Protein AF-A0A3D3PCE9-F1 (afdb_monomer)

Secondary structure (DSSP, 8-state):
-HHHHHTTSEEEETTEEEE-HHHHHHTTPPPP---------

Foldseek 3Di:
DVVCVVVVQWDADPVGIDGDPVVCVVVVHDPPPPPPPPPDD

Mean predicted aligned error: 7.68 Å

Sequence (41 aa):
EPFLIQEGFIMRTPRGREVTAKAYTHLGKVPYPTLKGPQLF

Solvent-accessible surface area (backbone atoms only — not comparable to full-atom values): 2722 Å² total; per-residue (Å²): 120,68,62,47,44,73,73,50,30,35,46,83,51,101,90,47,78,44,77,31,71,62,34,30,60,74,69,74,42,78,78,73,78,72,73,74,68,78,84,78,124

Nearest PDB structures (foldseek):
  7pbl-assembly1_A  TM=9.444E-01  e=6.490E-03  Streptococcus thermophilus
  1in6-assembly1_A  TM=9.212E-01  e=8.646E-03  Thermotoga maritima
  1in5-assembly1_A  TM=9.698E-01  e=1.428E-02  Thermotoga maritima
  7pbl-assembly1_C  TM=9.492E-01  e=1.072E-02  Streptococcus thermophilus
  1in4-assembly1_A  TM=9.660E-01  e=1.428E-02  Thermotoga maritima

Structure (mmCIF, N/CA/C/O backbone):
data_AF-A0A3D3PCE9-F1
#
_entry.id   AF-A0A3D3PCE9-F1
#
loop_
_atom_site.group_PDB
_atom_site.id
_atom_site.type_symbol
_atom_site.label_atom_id
_atom_site.label_alt_id
_atom_site.label_comp_id
_atom_site.label_asym_id
_atom_site.label_entity_id
_atom_site.label_seq_id
_atom_site.pdbx_PDB_ins_code
_atom_site.Cartn_x
_atom_site.Cartn_y
_atom_site.Cartn_z
_atom_site.occupancy
_atom_site.B_iso_or_equiv
_atom_site.auth_seq_id
_atom_site.auth_comp_id
_atom_site.auth_asym_id
_atom_site.auth_atom_id
_atom_site.pdbx_PDB_model_num
ATOM 1 N N . GLU A 1 1 ? 13.176 2.098 -0.819 1.00 63.28 1 GLU A N 1
ATOM 2 C CA . GLU A 1 1 ? 12.208 1.821 0.266 1.00 63.28 1 GLU A CA 1
ATOM 3 C C . GLU A 1 1 ? 11.886 0.329 0.453 1.00 63.28 1 GLU A C 1
ATOM 5 O O . GLU A 1 1 ? 10.807 -0.112 0.065 1.00 63.28 1 GLU A O 1
ATOM 10 N N . PRO A 1 2 ? 12.791 -0.480 1.036 1.00 81.56 2 PRO A N 1
ATOM 11 C CA . PRO A 1 2 ? 12.473 -1.854 1.453 1.00 81.56 2 PRO A CA 1
ATOM 12 C C . PRO A 1 2 ? 11.398 -1.906 2.556 1.00 81.56 2 PRO A C 1
ATOM 14 O O . PRO A 1 2 ? 10.565 -2.808 2.547 1.00 81.56 2 PRO A O 1
ATOM 17 N N . PHE A 1 3 ? 11.354 -0.893 3.428 1.00 93.94 3 PHE A N 1
ATOM 18 C CA . PHE A 1 3 ? 10.438 -0.818 4.569 1.00 93.94 3 PHE A CA 1
ATOM 19 C C . PHE A 1 3 ? 8.955 -0.858 4.175 1.00 93.94 3 PHE A C 1
ATOM 21 O O . PHE A 1 3 ? 8.191 -1.647 4.714 1.00 93.94 3 PHE A O 1
ATOM 28 N N . LEU A 1 4 ? 8.535 -0.079 3.173 1.00 93.06 4 LEU A N 1
ATOM 29 C CA . LEU A 1 4 ? 7.127 -0.041 2.748 1.00 93.06 4 LEU A CA 1
ATOM 30 C C . LEU A 1 4 ? 6.644 -1.370 2.148 1.00 93.06 4 LEU A C 1
ATOM 32 O O . LEU A 1 4 ? 5.455 -1.679 2.198 1.00 93.06 4 LEU A O 1
ATOM 36 N N . ILE A 1 5 ? 7.559 -2.151 1.573 1.00 92.88 5 ILE A N 1
ATOM 37 C CA . ILE A 1 5 ? 7.257 -3.488 1.056 1.00 92.88 5 ILE A CA 1
ATOM 38 C C . ILE A 1 5 ? 7.192 -4.487 2.218 1.00 92.88 5 ILE A C 1
ATOM 40 O O . ILE A 1 5 ? 6.273 -5.299 2.260 1.00 92.88 5 ILE A O 1
ATOM 44 N N . GLN A 1 6 ? 8.117 -4.395 3.180 1.00 93.62 6 GLN A N 1
ATOM 45 C CA . GLN A 1 6 ? 8.128 -5.230 4.389 1.00 93.62 6 GLN A CA 1
ATOM 46 C C . GLN A 1 6 ? 6.875 -5.023 5.249 1.00 93.62 6 GLN A C 1
ATOM 48 O O . GLN A 1 6 ? 6.261 -5.990 5.684 1.00 93.62 6 GLN A O 1
ATOM 53 N N . GLU A 1 7 ? 6.437 -3.777 5.409 1.00 95.38 7 GLU A N 1
ATOM 54 C CA . GLU A 1 7 ? 5.205 -3.426 6.120 1.00 95.38 7 GLU A CA 1
ATOM 55 C C . GLU A 1 7 ? 3.927 -3.777 5.341 1.00 95.38 7 GLU A C 1
ATOM 57 O O . GLU A 1 7 ? 2.818 -3.634 5.859 1.00 95.38 7 GLU A O 1
ATOM 62 N N . GLY A 1 8 ? 4.034 -4.218 4.084 1.00 94.19 8 GLY A N 1
ATOM 63 C CA . GLY A 1 8 ? 2.876 -4.544 3.251 1.00 94.19 8 GLY A CA 1
ATOM 64 C C . GLY A 1 8 ? 2.066 -3.321 2.811 1.00 94.19 8 GLY A C 1
ATOM 65 O O . GLY A 1 8 ? 0.882 -3.447 2.502 1.00 94.19 8 GLY A O 1
ATOM 66 N N . PHE A 1 9 ? 2.677 -2.135 2.781 1.00 95.31 9 PHE A N 1
ATOM 67 C CA . PHE A 1 9 ? 2.075 -0.912 2.239 1.00 95.31 9 PHE A CA 1
ATOM 68 C C . PHE A 1 9 ? 2.187 -0.828 0.709 1.00 95.31 9 PHE A C 1
ATOM 70 O O . PHE A 1 9 ? 1.347 -0.211 0.053 1.00 95.31 9 PHE A O 1
ATOM 77 N N . ILE A 1 10 ? 3.207 -1.465 0.132 1.00 95.19 10 ILE A N 1
ATOM 78 C CA . ILE A 1 10 ? 3.449 -1.518 -1.312 1.00 95.19 10 ILE A CA 1
ATOM 79 C C . ILE A 1 10 ? 3.680 -2.967 -1.739 1.00 95.19 10 ILE A C 1
ATOM 81 O O . ILE A 1 10 ? 4.426 -3.698 -1.093 1.00 95.19 10 ILE A O 1
ATOM 85 N N . MET A 1 11 ? 3.104 -3.353 -2.876 1.00 94.12 11 MET A N 1
ATOM 86 C CA . MET A 1 11 ? 3.358 -4.636 -3.530 1.00 94.12 11 MET A CA 1
ATOM 87 C C . MET A 1 11 ? 3.979 -4.451 -4.916 1.00 94.12 11 MET A C 1
ATOM 89 O O . 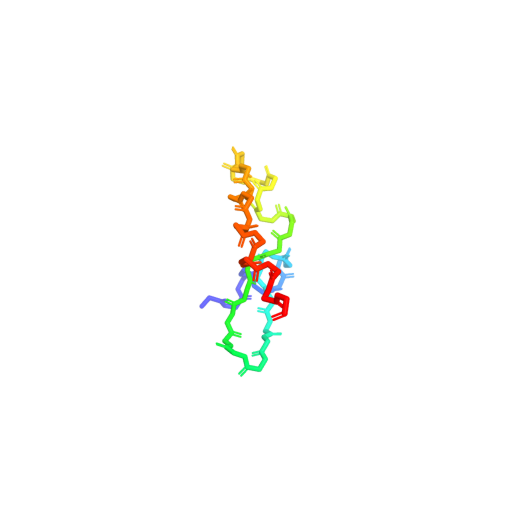MET A 1 11 ? 3.853 -3.399 -5.548 1.00 94.12 11 MET A O 1
ATOM 93 N N . ARG A 1 12 ? 4.679 -5.484 -5.391 1.00 94.00 12 ARG A N 1
ATOM 94 C CA . ARG A 1 12 ? 5.242 -5.520 -6.745 1.00 94.00 12 ARG A CA 1
ATOM 95 C C . ARG A 1 12 ? 4.215 -6.094 -7.714 1.00 94.00 12 ARG A C 1
ATOM 97 O O . ARG A 1 12 ? 3.611 -7.120 -7.419 1.00 94.00 12 ARG A O 1
ATOM 104 N N . THR A 1 13 ? 4.077 -5.476 -8.878 1.00 92.81 13 THR A N 1
ATOM 105 C CA . THR A 1 13 ? 3.265 -5.978 -9.990 1.00 92.81 13 THR A CA 1
ATOM 106 C C . THR A 1 13 ? 4.085 -5.955 -11.282 1.00 92.81 13 THR A C 1
ATOM 108 O O . THR A 1 13 ? 5.098 -5.254 -11.351 1.00 92.81 13 THR A O 1
ATOM 111 N N . PRO A 1 14 ? 3.671 -6.674 -12.342 1.00 94.94 14 PRO A N 1
ATOM 112 C CA . PRO A 1 14 ? 4.357 -6.616 -13.638 1.00 94.94 14 PRO A CA 1
ATOM 113 C C . PRO A 1 14 ? 4.448 -5.202 -14.234 1.00 94.94 14 PRO A C 1
ATOM 115 O O . PRO A 1 14 ? 5.310 -4.938 -15.064 1.00 94.94 14 PRO A O 1
ATOM 118 N N . ARG A 1 15 ? 3.571 -4.284 -13.802 1.00 92.44 15 ARG A N 1
ATOM 119 C CA . ARG A 1 15 ? 3.521 -2.885 -14.252 1.00 92.44 15 ARG A CA 1
ATOM 120 C C . ARG A 1 15 ? 4.278 -1.918 -13.334 1.00 92.44 15 ARG A C 1
ATOM 122 O O . ARG A 1 15 ? 4.327 -0.729 -13.628 1.00 92.44 15 ARG A O 1
ATOM 129 N N . GLY A 1 16 ? 4.857 -2.402 -12.231 1.00 92.25 16 GLY A N 1
ATOM 130 C CA . GLY A 1 16 ? 5.638 -1.591 -11.300 1.00 92.25 16 GLY A CA 1
ATOM 131 C C . GLY A 1 16 ? 5.317 -1.872 -9.834 1.00 92.25 16 GLY A C 1
ATOM 132 O O . GLY A 1 16 ? 5.408 -3.003 -9.357 1.00 92.25 16 GLY A O 1
ATOM 133 N N . ARG A 1 17 ? 5.018 -0.813 -9.081 1.00 93.75 17 ARG A N 1
ATOM 134 C CA . ARG A 1 17 ? 4.660 -0.887 -7.661 1.00 93.75 17 ARG A CA 1
ATOM 135 C C . ARG A 1 17 ? 3.245 -0.370 -7.484 1.00 93.75 17 ARG A C 1
ATOM 137 O O . ARG A 1 17 ? 2.932 0.712 -7.968 1.00 93.75 17 ARG A O 1
ATOM 144 N N . GLU A 1 18 ? 2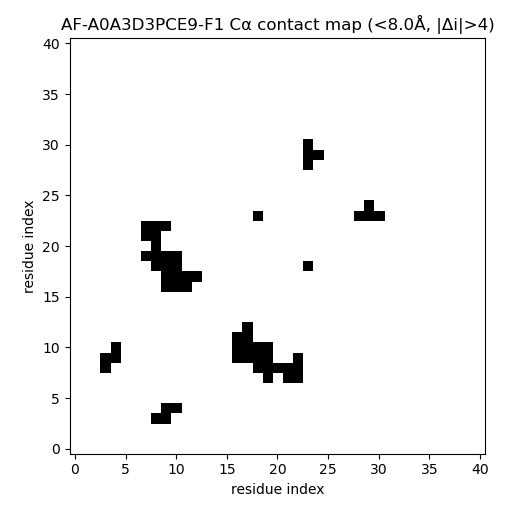.429 -1.125 -6.766 1.00 92.88 18 GLU A N 1
ATOM 145 C CA . GLU A 1 18 ? 1.057 -0.743 -6.446 1.00 92.88 18 GLU A CA 1
ATOM 146 C 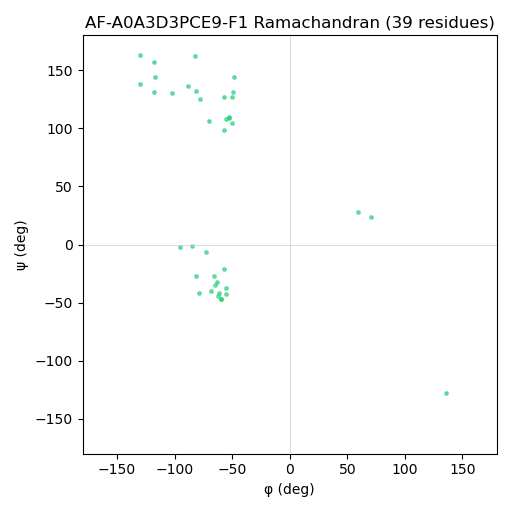C . GLU A 1 18 ? 0.890 -0.588 -4.933 1.00 92.88 18 GLU A C 1
ATOM 148 O O . GLU A 1 18 ? 1.515 -1.294 -4.136 1.00 92.88 18 GLU A O 1
ATOM 153 N N . VAL A 1 19 ? 0.068 0.385 -4.545 1.00 93.38 19 VAL A N 1
ATOM 154 C CA . VAL A 1 19 ? -0.251 0.698 -3.149 1.00 93.38 19 VAL A CA 1
ATOM 155 C C . VAL A 1 19 ? -1.322 -0.276 -2.663 1.00 93.38 19 VAL A C 1
ATOM 157 O O . VAL A 1 19 ? -2.316 -0.503 -3.350 1.00 93.38 19 VAL A O 1
ATOM 160 N N . THR A 1 20 ? -1.129 -0.868 -1.487 1.00 93.25 20 THR A N 1
ATOM 161 C CA . THR A 1 20 ? -2.091 -1.825 -0.926 1.00 93.25 20 T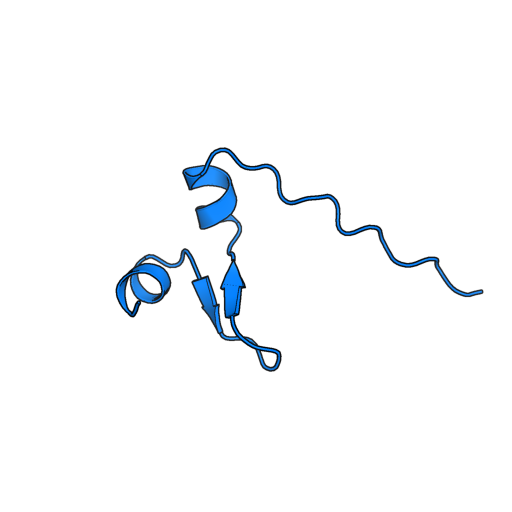HR A CA 1
ATOM 162 C C . THR A 1 20 ? -3.249 -1.111 -0.227 1.00 93.25 20 THR A C 1
ATOM 164 O O . THR A 1 20 ? -3.139 0.045 0.184 1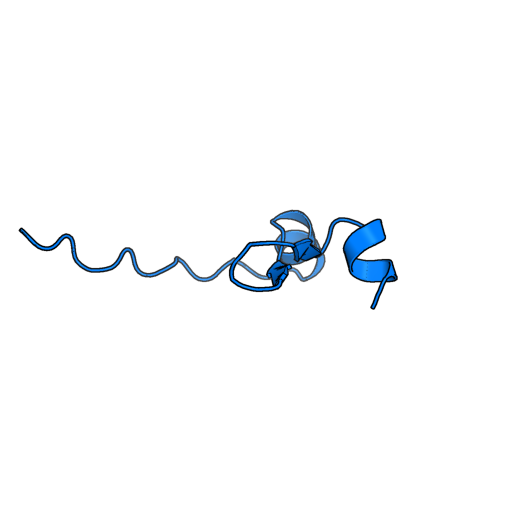.00 93.25 20 THR A O 1
ATOM 167 N N . ALA A 1 21 ? -4.361 -1.820 -0.006 1.00 91.81 21 ALA A N 1
ATOM 168 C CA . ALA A 1 21 ? -5.477 -1.302 0.791 1.00 91.81 21 ALA A CA 1
ATOM 169 C C . ALA A 1 21 ? -5.030 -0.849 2.197 1.00 91.81 21 ALA A C 1
ATOM 171 O O . ALA A 1 21 ? -5.469 0.196 2.671 1.00 91.81 21 ALA A O 1
ATOM 172 N N . LYS A 1 22 ? -4.082 -1.575 2.816 1.00 93.12 22 LYS A N 1
ATOM 173 C CA . LYS A 1 22 ? -3.483 -1.222 4.115 1.00 93.12 22 LYS A CA 1
ATOM 174 C C . LYS A 1 22 ? -2.882 0.186 4.098 1.00 93.12 22 LYS A C 1
ATOM 176 O O . LYS A 1 22 ? -3.070 0.943 5.047 1.00 93.12 22 LYS A O 1
ATOM 181 N N . ALA A 1 23 ? -2.185 0.554 3.024 1.00 94.19 23 ALA A N 1
ATOM 182 C CA . ALA A 1 23 ? -1.594 1.884 2.888 1.00 94.19 23 ALA A CA 1
ATOM 183 C C . ALA A 1 23 ? -2.649 2.977 2.725 1.00 94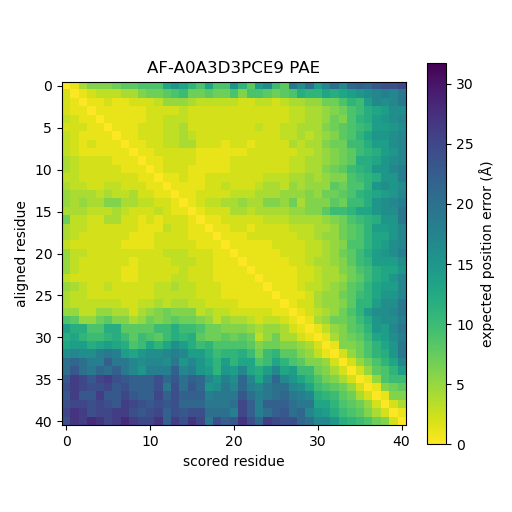.19 23 ALA A C 1
ATOM 185 O O . ALA A 1 23 ? -2.523 4.031 3.343 1.00 94.19 23 ALA A O 1
ATOM 186 N N . TYR A 1 24 ? -3.710 2.718 1.960 1.00 92.75 24 TYR A N 1
ATOM 187 C CA . TYR A 1 24 ? -4.829 3.653 1.842 1.00 92.75 24 TYR A CA 1
ATOM 188 C C . TYR A 1 24 ? -5.491 3.922 3.199 1.00 92.75 24 TYR A C 1
ATOM 190 O O . TYR A 1 24 ? -5.655 5.083 3.576 1.00 92.75 24 TYR A O 1
ATOM 198 N N . THR A 1 25 ? -5.773 2.873 3.978 1.00 92.56 25 THR A N 1
ATOM 199 C CA . THR A 1 25 ? -6.334 3.010 5.330 1.00 92.56 25 THR A CA 1
ATOM 200 C C . THR A 1 25 ? -5.388 3.762 6.268 1.00 92.56 25 THR A C 1
ATOM 202 O O . THR A 1 25 ? -5.825 4.672 6.966 1.00 92.56 25 THR A O 1
ATOM 205 N N . HIS A 1 26 ? -4.091 3.441 6.252 1.00 93.00 26 HIS A N 1
ATOM 206 C CA . HIS A 1 26 ? -3.090 4.087 7.110 1.00 93.00 26 HIS A CA 1
ATOM 207 C C . HIS A 1 26 ? -2.905 5.577 6.798 1.00 93.00 26 HIS A C 1
ATOM 209 O O . HIS A 1 26 ? -2.678 6.384 7.693 1.00 93.00 26 HIS A O 1
ATOM 215 N N . LEU A 1 27 ? -3.018 5.958 5.525 1.00 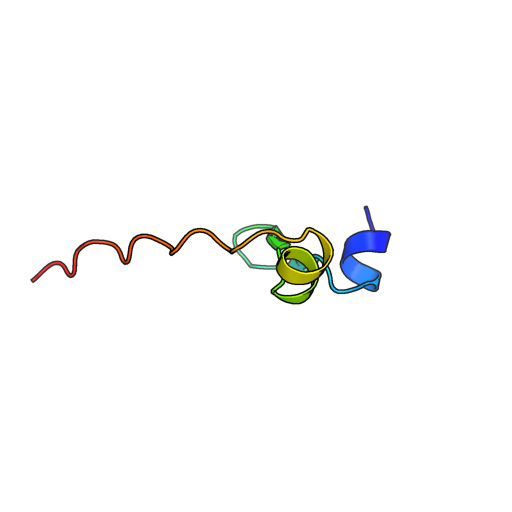92.38 27 LEU A N 1
ATOM 216 C CA . LEU A 1 27 ? -2.915 7.351 5.094 1.00 92.38 27 LEU A CA 1
ATOM 217 C C . LEU A 1 27 ? -4.245 8.116 5.210 1.00 92.38 27 LEU A C 1
ATOM 219 O O . LEU A 1 27 ? -4.289 9.297 4.862 1.00 92.38 27 LEU A O 1
ATOM 223 N N . GLY A 1 28 ? -5.332 7.462 5.641 1.00 90.81 28 GLY A N 1
ATOM 224 C CA . GLY A 1 28 ? -6.672 8.053 5.655 1.00 90.81 28 GLY A CA 1
ATOM 225 C C . GLY A 1 28 ? -7.145 8.480 4.261 1.00 90.81 28 GLY A C 1
ATOM 226 O O . GLY A 1 28 ? -7.898 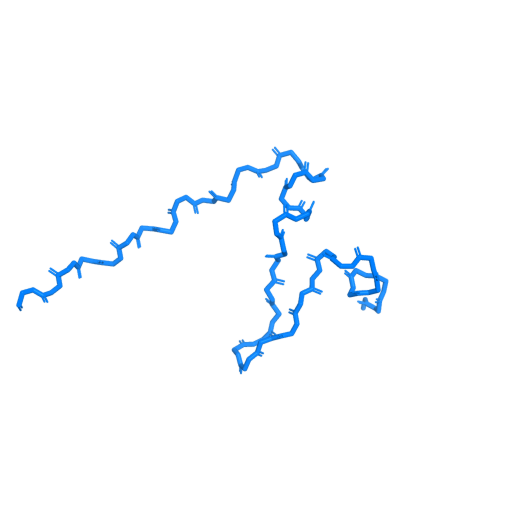9.443 4.122 1.00 90.81 28 GLY A O 1
ATOM 227 N N . LYS A 1 29 ? -6.655 7.816 3.208 1.00 86.88 29 LYS A N 1
ATOM 228 C CA . LYS A 1 29 ? -6.989 8.122 1.815 1.00 86.88 29 LYS A CA 1
ATOM 229 C C . LYS A 1 29 ? -7.997 7.106 1.307 1.00 86.88 29 LYS A C 1
ATOM 231 O O . LYS A 1 29 ? -7.781 5.903 1.409 1.00 86.88 29 LYS A O 1
ATOM 236 N N . VAL A 1 30 ? -9.071 7.591 0.696 1.00 80.25 30 VAL A N 1
ATOM 237 C CA . VAL A 1 30 ? -9.967 6.730 -0.077 1.00 80.25 30 VAL A CA 1
ATOM 238 C C . VAL A 1 30 ? -9.282 6.475 -1.420 1.00 80.25 30 VAL A C 1
ATOM 240 O O . VAL A 1 30 ? -8.889 7.451 -2.069 1.00 80.25 30 VAL A O 1
ATOM 243 N N . PRO A 1 31 ? -9.078 5.212 -1.841 1.00 75.94 31 PRO A N 1
ATOM 244 C CA . PRO A 1 31 ? -8.593 4.950 -3.184 1.00 75.94 31 PRO A CA 1
ATOM 245 C C . PRO A 1 31 ? -9.577 5.605 -4.147 1.00 75.94 31 PRO A C 1
ATOM 247 O O . PRO A 1 31 ? -10.787 5.398 -4.028 1.00 75.94 31 PRO A O 1
ATOM 250 N N . TYR A 1 32 ? -9.069 6.444 -5.054 1.00 74.00 32 TYR A N 1
ATOM 251 C CA . TYR A 1 32 ? -9.914 7.037 -6.083 1.00 74.00 32 TYR A CA 1
ATOM 252 C C . TYR A 1 32 ? -10.708 5.903 -6.725 1.00 74.00 32 TYR A C 1
ATOM 254 O O . TYR A 1 32 ? -10.089 4.883 -7.052 1.00 74.00 32 TYR A O 1
ATOM 262 N N . PRO A 1 33 ? -12.040 6.032 -6.874 1.00 68.00 33 PRO A N 1
ATOM 263 C CA . PRO A 1 33 ? -12.781 5.067 -7.656 1.00 68.00 33 PRO A CA 1
ATOM 264 C C . PRO A 1 33 ? -12.095 5.072 -9.012 1.00 68.00 33 PRO A C 1
ATOM 266 O O . PRO A 1 33 ? -12.133 6.079 -9.720 1.00 68.00 33 PRO A O 1
ATOM 269 N N . THR A 1 34 ? -11.359 3.998 -9.317 1.00 62.69 34 THR A N 1
ATOM 270 C CA . THR A 1 34 ? -10.814 3.790 -10.648 1.00 62.69 34 THR A CA 1
ATOM 271 C C . THR A 1 34 ? -12.026 3.935 -11.532 1.00 62.69 34 THR A C 1
ATOM 273 O O . THR A 1 34 ? -12.952 3.132 -11.410 1.00 62.69 34 THR A O 1
ATOM 276 N N . LEU A 1 35 ? -12.078 5.028 -12.298 1.00 62.03 35 LEU A N 1
ATOM 277 C CA . LEU A 1 35 ? -13.103 5.243 -13.297 1.00 62.03 35 LEU A CA 1
ATOM 278 C C . LEU A 1 35 ? -13.093 3.943 -14.086 1.00 62.03 35 LEU A C 1
ATOM 280 O O . LEU A 1 35 ? -12.106 3.659 -14.767 1.00 62.03 35 LEU A O 1
ATOM 284 N N . LYS A 1 36 ? -14.100 3.085 -13.862 1.00 56.69 36 LYS A N 1
ATOM 285 C CA . LYS A 1 36 ? -14.292 1.879 -14.657 1.00 56.69 36 LYS A CA 1
ATOM 286 C C . LYS A 1 36 ? -14.287 2.426 -16.070 1.00 56.69 36 LYS A C 1
ATOM 288 O O . LYS A 1 36 ? -15.183 3.200 -16.409 1.00 56.69 36 LYS A O 1
ATOM 293 N N . GLY A 1 37 ? -13.218 2.140 -16.815 1.00 59.09 37 GLY A N 1
ATOM 2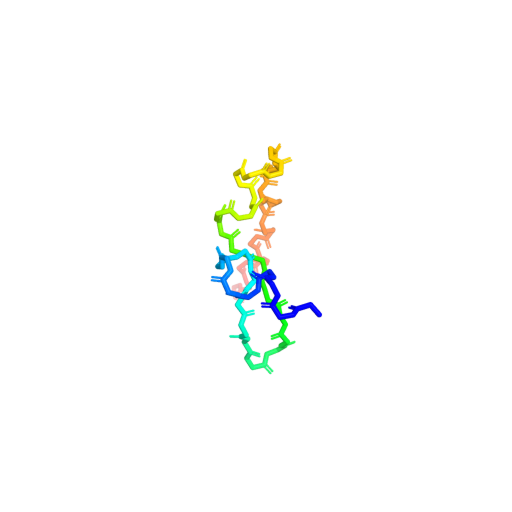94 C CA . GLY A 1 37 ? -13.102 2.576 -18.197 1.00 59.09 37 GLY A CA 1
ATOM 295 C C . GLY A 1 37 ? -14.408 2.222 -18.904 1.00 59.09 37 GLY A C 1
ATOM 296 O O . GLY A 1 37 ? -15.033 1.223 -18.520 1.00 59.09 37 GLY A O 1
ATOM 297 N N . PRO A 1 38 ? -14.872 3.066 -19.839 1.00 57.84 38 PRO A N 1
ATOM 298 C CA . PRO A 1 38 ? -16.163 2.868 -20.472 1.00 57.84 38 PRO A CA 1
ATOM 299 C C . PRO A 1 38 ? -16.228 1.424 -20.958 1.00 57.84 38 PRO A C 1
ATOM 301 O O . PRO A 1 38 ? -15.296 0.942 -21.602 1.00 57.84 38 PRO A O 1
ATOM 304 N N . GLN A 1 39 ? -17.292 0.725 -20.560 1.00 63.00 39 GLN A N 1
ATOM 305 C CA . GLN A 1 39 ? -17.646 -0.553 -21.155 1.00 63.00 39 GLN A CA 1
ATOM 306 C C . GLN A 1 39 ? -17.817 -0.262 -22.646 1.00 63.00 39 GLN A C 1
ATOM 308 O O . GLN A 1 39 ? -18.806 0.346 -23.049 1.00 63.00 39 GLN A O 1
ATOM 313 N N . LEU A 1 40 ? -16.777 -0.560 -23.424 1.00 64.56 40 LEU A N 1
ATOM 314 C CA . LEU A 1 40 ? -16.833 -0.507 -24.871 1.00 64.56 40 LEU A CA 1
ATOM 315 C C . LEU A 1 40 ? -17.729 -1.678 -25.270 1.00 64.56 40 LEU A C 1
ATOM 317 O O . LEU A 1 40 ? -17.355 -2.836 -25.077 1.00 64.56 40 LEU A O 1
ATOM 321 N N . PHE A 1 41 ? -18.946 -1.319 -25.677 1.00 62.06 41 PHE A N 1
ATOM 322 C CA . PHE A 1 41 ? -19.868 -2.167 -26.422 1.00 62.06 41 PHE A CA 1
ATOM 323 C C . PHE A 1 41 ? -19.202 -2.695 -27.695 1.00 62.06 41 PHE A C 1
ATOM 325 O O . PHE A 1 41 ? -18.375 -1.948 -28.273 1.00 62.06 41 PHE A O 1
#

pLDDT: mean 84.05, std 13.51, range [56.69, 95.38]

Radius of gyration: 13.15 Å; Cα contacts (8 Å, |Δi|>4): 29; chains: 1; bounding box: 32×15×34 Å